Protein AF-A0A813EQM9-F1 (afdb_monomer)

Organism: Polarella glacialis (NCBI:txid89957)

Sequence (164 aa):
SLLQHSIGGNGFMVMLACLSPADKYYEENLSTLQYATQAALIKNKPVVNLDPKDRLIQQLRQQLEAAHAYILNNMGLEELPEELLQAASSRGERRRRDRSSSAAAGLKASAPEPSSGRHSHSQRRLVGSAQRSGTSSPEPGLRSRERGTTSSSNKGSKVGGGGY

Structure (mmCIF, N/CA/C/O backbone):
data_AF-A0A813EQM9-F1
#
_entry.id   AF-A0A813EQM9-F1
#
loop_
_atom_site.group_PDB
_atom_site.id
_atom_site.type_symbol
_atom_site.label_atom_id
_atom_site.label_alt_id
_atom_site.label_comp_id
_atom_site.label_asym_id
_atom_site.label_entity_id
_atom_site.label_seq_id
_atom_site.pdbx_PDB_ins_code
_atom_site.Cartn_x
_atom_site.Cartn_y
_atom_site.Cartn_z
_atom_site.occupancy
_atom_site.B_iso_or_equiv
_atom_site.auth_seq_id
_atom_site.auth_comp_id
_atom_site.auth_asym_id
_atom_site.auth_atom_id
_atom_site.pdbx_PDB_model_num
ATOM 1 N N . SER A 1 1 ? 11.917 13.453 6.148 1.00 75.62 1 SER A N 1
ATOM 2 C CA . SER A 1 1 ? 12.025 12.950 4.762 1.00 75.62 1 SER A CA 1
ATOM 3 C C . SER A 1 1 ? 10.621 12.757 4.211 1.00 75.62 1 SER A C 1
ATOM 5 O O . SER A 1 1 ? 9.770 12.304 4.965 1.00 75.62 1 SER A O 1
ATOM 7 N N . LEU A 1 2 ? 10.357 13.128 2.955 1.00 87.06 2 LEU A N 1
ATOM 8 C CA . LEU A 1 2 ? 8.997 13.176 2.391 1.00 87.06 2 LEU A CA 1
ATOM 9 C C . LEU A 1 2 ? 8.365 11.783 2.195 1.00 87.06 2 LEU A C 1
ATOM 11 O O . LEU A 1 2 ? 7.165 11.623 2.369 1.00 87.06 2 LEU A O 1
ATOM 15 N N . LEU A 1 3 ? 9.177 10.765 1.890 1.00 90.31 3 LEU A N 1
ATOM 16 C CA . LEU A 1 3 ? 8.713 9.406 1.557 1.00 90.31 3 LEU A CA 1
ATOM 17 C C . LEU A 1 3 ? 8.806 8.410 2.715 1.00 90.31 3 LEU A C 1
ATOM 19 O O . LEU A 1 3 ? 8.595 7.215 2.528 1.00 90.31 3 LEU A O 1
ATOM 23 N N . GLN A 1 4 ? 9.119 8.883 3.920 1.00 88.38 4 GLN A N 1
ATOM 24 C CA . GLN A 1 4 ? 9.353 8.013 5.074 1.00 88.38 4 GLN A CA 1
ATOM 25 C C . GLN A 1 4 ? 8.131 7.153 5.430 1.00 88.38 4 GLN A C 1
ATOM 27 O O . GLN A 1 4 ? 8.284 6.047 5.930 1.00 88.38 4 GLN A O 1
ATOM 32 N N . HIS A 1 5 ? 6.919 7.649 5.170 1.00 88.06 5 HIS A N 1
ATOM 33 C CA . HIS A 1 5 ? 5.698 6.875 5.398 1.00 88.06 5 HIS A CA 1
ATOM 34 C C . HIS A 1 5 ? 5.423 5.855 4.289 1.00 88.06 5 HIS A C 1
ATOM 36 O O . HIS A 1 5 ? 4.830 4.813 4.549 1.00 88.06 5 HIS A O 1
ATOM 42 N N . SER A 1 6 ? 5.881 6.134 3.069 1.00 88.88 6 SER A N 1
ATOM 43 C CA . SER A 1 6 ? 5.632 5.290 1.904 1.00 88.88 6 SER A CA 1
ATOM 44 C C . SER A 1 6 ? 6.640 4.152 1.774 1.00 88.88 6 SER A C 1
ATOM 46 O O . SER A 1 6 ? 6.285 3.132 1.199 1.00 88.88 6 SER A O 1
ATOM 48 N N . ILE A 1 7 ? 7.862 4.288 2.307 1.00 91.62 7 ILE A N 1
ATOM 49 C CA . ILE A 1 7 ? 8.919 3.263 2.265 1.00 91.62 7 ILE A CA 1
ATOM 50 C C . ILE A 1 7 ? 9.131 2.662 3.655 1.00 91.62 7 ILE A C 1
ATOM 52 O O . ILE A 1 7 ? 9.739 3.285 4.519 1.00 91.62 7 ILE A O 1
ATOM 56 N N . GLY A 1 8 ? 8.628 1.444 3.865 1.00 88.75 8 GLY A N 1
ATOM 57 C CA . GLY A 1 8 ? 8.707 0.729 5.143 1.00 88.75 8 GLY A CA 1
ATOM 58 C C . GLY A 1 8 ? 7.725 1.232 6.208 1.00 88.75 8 GLY A C 1
ATOM 59 O O . GLY A 1 8 ? 7.897 0.925 7.386 1.00 88.75 8 GLY A O 1
ATOM 60 N N . GLY A 1 9 ? 6.716 2.016 5.817 1.00 93.25 9 GLY A N 1
ATOM 61 C CA . GLY A 1 9 ? 5.785 2.684 6.727 1.00 93.25 9 GLY A CA 1
ATOM 62 C C . GLY A 1 9 ? 4.314 2.325 6.504 1.00 93.25 9 GLY A C 1
ATOM 63 O O . GLY A 1 9 ? 3.971 1.230 6.043 1.00 93.25 9 GLY A O 1
ATOM 64 N N . ASN A 1 10 ? 3.440 3.262 6.878 1.00 93.50 10 ASN A N 1
ATOM 65 C CA . ASN A 1 10 ? 1.992 3.147 6.752 1.00 93.50 10 ASN A CA 1
ATOM 66 C C . ASN A 1 10 ? 1.526 3.740 5.411 1.00 93.50 10 ASN A C 1
ATOM 68 O O . ASN A 1 10 ? 1.238 4.932 5.294 1.00 93.50 10 ASN A O 1
ATOM 72 N N . GLY A 1 11 ? 1.475 2.882 4.395 1.00 93.25 11 GLY A N 1
ATOM 73 C CA . GLY A 1 11 ? 0.969 3.209 3.067 1.00 93.25 11 GLY A CA 1
ATOM 74 C C . GLY A 1 11 ? 1.168 2.057 2.087 1.00 93.25 11 GLY A C 1
ATOM 75 O O . GLY A 1 11 ? 2.053 1.217 2.266 1.00 93.25 11 GLY A O 1
ATOM 76 N N . PHE A 1 12 ? 0.351 2.011 1.038 1.00 92.38 12 PHE A N 1
ATOM 77 C CA . PHE A 1 12 ? 0.598 1.121 -0.095 1.00 92.38 12 PHE A CA 1
ATOM 78 C C . PHE A 1 12 ? 1.682 1.731 -0.985 1.00 92.38 12 PHE A C 1
ATOM 80 O O . PHE A 1 12 ? 1.664 2.932 -1.250 1.00 92.38 12 PHE A O 1
ATOM 87 N N . MET A 1 13 ? 2.628 0.910 -1.436 1.00 93.81 13 MET A N 1
ATOM 88 C CA . MET A 1 13 ? 3.703 1.346 -2.323 1.00 93.81 13 MET A CA 1
ATOM 89 C C . MET A 1 13 ? 3.797 0.413 -3.521 1.00 93.81 13 MET A C 1
ATOM 91 O O . MET A 1 13 ? 3.749 -0.805 -3.374 1.00 93.81 13 MET A O 1
ATOM 95 N N . VAL A 1 14 ? 3.965 1.015 -4.694 1.00 94.62 14 VAL A N 1
ATOM 96 C CA . VAL A 1 14 ? 4.327 0.339 -5.935 1.00 94.62 14 VAL A CA 1
ATOM 97 C C . VAL A 1 14 ? 5.560 1.038 -6.487 1.00 94.62 14 VAL A C 1
ATOM 99 O O . VAL A 1 14 ? 5.591 2.265 -6.576 1.00 94.62 14 VAL A O 1
ATOM 102 N N . MET A 1 15 ? 6.567 0.254 -6.854 1.00 95.62 15 MET A N 1
ATOM 103 C CA . MET A 1 15 ? 7.740 0.737 -7.567 1.00 95.62 15 MET A CA 1
ATOM 104 C C . MET A 1 15 ? 7.691 0.217 -9.001 1.00 95.62 15 MET A C 1
ATOM 106 O O . MET A 1 15 ? 7.473 -0.972 -9.226 1.00 95.62 15 MET A O 1
ATOM 110 N N . LEU A 1 16 ? 7.905 1.113 -9.964 1.00 96.38 16 LEU A N 1
ATOM 111 C CA . LEU A 1 16 ? 7.964 0.781 -11.383 1.00 96.38 16 LEU A CA 1
ATOM 112 C C . LEU A 1 16 ? 9.394 0.975 -11.881 1.00 96.38 16 LEU A C 1
ATOM 114 O O . LEU A 1 16 ? 9.976 2.044 -11.705 1.00 96.38 16 LEU A O 1
ATOM 118 N N . ALA A 1 17 ? 9.947 -0.064 -12.500 1.00 97.31 17 ALA A N 1
ATOM 119 C CA . ALA A 1 17 ? 11.234 -0.003 -13.174 1.00 97.31 17 ALA A CA 1
ATOM 120 C C . ALA A 1 17 ? 11.006 0.243 -14.669 1.00 97.31 17 ALA A C 1
ATOM 122 O O . ALA A 1 17 ? 10.401 -0.580 -15.354 1.00 97.31 17 ALA A O 1
ATOM 123 N N . CYS A 1 18 ? 11.489 1.376 -15.172 1.00 96.62 18 CYS A N 1
ATOM 124 C CA . CYS A 1 18 ? 11.433 1.708 -16.592 1.00 96.62 18 CYS A CA 1
ATOM 125 C C . CYS A 1 18 ? 12.761 1.322 -17.245 1.00 96.62 18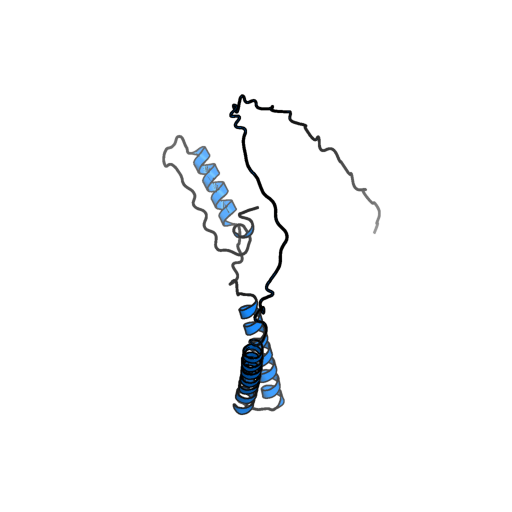 CYS A C 1
ATOM 127 O O . CYS A 1 18 ? 13.803 1.842 -16.852 1.00 96.62 18 CYS A O 1
ATOM 129 N N . LEU A 1 19 ? 12.722 0.429 -18.234 1.00 97.88 19 LEU A N 1
ATOM 130 C CA . LEU A 1 19 ? 13.913 -0.133 -18.877 1.00 97.88 19 LEU A CA 1
ATOM 131 C C . LEU A 1 19 ? 13.894 0.129 -20.381 1.00 97.88 19 LEU A C 1
ATOM 133 O O . LEU A 1 19 ? 12.828 0.218 -20.995 1.00 97.88 19 LEU A O 1
ATOM 137 N N . SER A 1 20 ? 15.080 0.210 -20.982 1.00 97.44 20 SER A N 1
ATOM 138 C CA . SER A 1 20 ? 15.225 0.282 -22.438 1.00 97.44 20 SER A CA 1
ATOM 139 C C . SER A 1 20 ? 15.596 -1.089 -23.006 1.00 97.44 20 SER A C 1
ATOM 141 O O . SER A 1 20 ? 16.527 -1.699 -22.498 1.00 97.44 20 SER A O 1
ATOM 143 N N . PRO A 1 21 ? 14.963 -1.578 -24.082 1.00 96.06 21 PRO A N 1
ATOM 144 C CA . PRO A 1 21 ? 15.289 -2.893 -24.638 1.00 96.06 21 PRO A CA 1
ATOM 145 C C . PRO A 1 21 ? 16.603 -2.934 -25.442 1.00 96.06 21 PRO A C 1
ATOM 147 O O . PRO A 1 21 ? 16.950 -3.985 -25.962 1.00 96.06 21 PRO A O 1
ATOM 150 N N . ALA A 1 22 ? 17.320 -1.815 -25.605 1.00 97.62 22 ALA A N 1
ATOM 151 C CA . ALA A 1 22 ? 18.535 -1.774 -26.420 1.00 97.62 22 ALA A CA 1
ATOM 152 C C . ALA A 1 22 ? 19.774 -2.289 -25.661 1.00 97.62 22 ALA A C 1
ATOM 154 O O . ALA A 1 22 ? 20.035 -1.852 -24.539 1.00 97.62 22 ALA A O 1
ATOM 155 N N . ASP A 1 23 ? 20.599 -3.105 -26.327 1.00 96.94 23 ASP A N 1
ATOM 156 C CA . ASP A 1 23 ? 21.793 -3.754 -25.746 1.00 9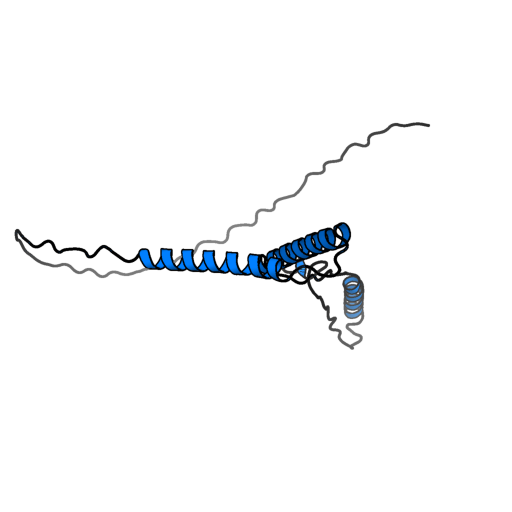6.94 23 ASP A CA 1
ATOM 157 C C . ASP A 1 23 ? 22.789 -2.772 -25.121 1.00 96.94 23 ASP A C 1
ATOM 159 O O . ASP A 1 23 ? 23.413 -3.054 -24.102 1.00 96.94 23 ASP A O 1
ATOM 163 N N . LYS A 1 24 ? 22.890 -1.563 -25.685 1.00 98.00 24 LYS A N 1
ATOM 164 C CA . LYS A 1 24 ? 23.756 -0.496 -25.163 1.00 98.00 24 LYS A CA 1
ATOM 165 C C . LYS A 1 24 ? 23.435 -0.072 -23.721 1.00 98.00 24 LYS A C 1
ATOM 167 O O . LYS A 1 24 ? 24.266 0.578 -23.101 1.00 98.00 24 LYS A O 1
ATOM 172 N N . TYR A 1 25 ? 22.245 -0.394 -23.207 1.00 96.44 25 TYR A N 1
ATOM 173 C CA . TYR A 1 25 ? 21.809 -0.064 -21.845 1.00 96.44 25 TYR A CA 1
ATOM 174 C C . TYR A 1 25 ? 21.775 -1.276 -20.907 1.00 96.44 25 TYR A C 1
ATOM 176 O O . TYR A 1 25 ? 21.232 -1.173 -19.809 1.00 96.44 25 TYR A O 1
ATOM 184 N N . TYR A 1 26 ? 22.338 -2.417 -21.313 1.00 97.94 26 TYR A N 1
ATOM 185 C CA . TYR A 1 26 ? 22.269 -3.664 -20.549 1.00 97.94 26 TYR A CA 1
ATOM 186 C C . TYR A 1 26 ? 22.739 -3.517 -19.089 1.00 97.94 26 TYR A C 1
ATOM 188 O O . TYR A 1 26 ? 22.008 -3.896 -18.176 1.00 97.94 26 TYR A O 1
ATOM 196 N N . GLU A 1 27 ? 23.896 -2.895 -18.855 1.00 98.00 27 GLU A N 1
ATOM 197 C CA . GLU A 1 27 ? 24.467 -2.723 -17.507 1.00 98.00 27 GLU A CA 1
ATOM 198 C C . GLU A 1 27 ? 23.616 -1.813 -16.595 1.00 98.00 27 GLU A C 1
ATOM 200 O O . GLU A 1 27 ? 23.361 -2.128 -15.429 1.00 98.00 27 GLU A O 1
ATOM 205 N N . GLU A 1 28 ? 23.100 -0.705 -17.133 1.00 97.81 28 GLU A N 1
ATOM 206 C CA . GLU A 1 28 ? 22.229 0.225 -16.394 1.00 97.81 28 GLU A CA 1
ATOM 207 C C . GLU A 1 28 ? 20.868 -0.410 -16.081 1.00 97.81 28 GLU A C 1
ATOM 209 O O . GLU A 1 28 ? 20.328 -0.287 -14.973 1.00 97.81 28 GLU A O 1
ATOM 214 N N . ASN A 1 29 ? 20.319 -1.149 -17.048 1.00 98.00 29 ASN A N 1
ATOM 215 C CA . ASN A 1 29 ? 19.086 -1.902 -16.865 1.00 98.00 29 ASN A CA 1
ATOM 216 C C . ASN A 1 29 ? 19.253 -2.984 -15.792 1.00 98.00 29 ASN A C 1
ATOM 218 O O . ASN A 1 29 ? 18.364 -3.151 -14.956 1.00 98.00 29 ASN A O 1
ATOM 222 N N . LEU A 1 30 ? 20.384 -3.697 -15.785 1.00 97.75 30 LEU A N 1
ATOM 223 C CA . LEU A 1 30 ? 20.691 -4.707 -14.773 1.00 97.75 30 LEU A CA 1
ATOM 224 C C . LEU A 1 30 ? 20.751 -4.080 -13.377 1.00 97.75 30 LEU A C 1
ATOM 226 O O . LEU A 1 30 ? 20.126 -4.591 -12.447 1.00 97.75 30 LEU A O 1
ATOM 230 N N . SER A 1 31 ? 21.420 -2.936 -13.244 1.00 98.12 31 SER A N 1
ATOM 231 C CA . SER A 1 31 ? 21.490 -2.185 -11.985 1.00 98.12 31 SER A CA 1
ATOM 232 C C . SER A 1 31 ? 20.100 -1.734 -11.509 1.00 98.12 31 SER A C 1
ATOM 234 O O . SER A 1 31 ? 19.757 -1.876 -10.332 1.00 98.12 31 SER A O 1
ATOM 236 N N . THR A 1 32 ? 19.248 -1.273 -12.432 1.00 98.25 32 THR A N 1
ATOM 237 C CA . THR A 1 32 ? 17.855 -0.883 -12.141 1.00 98.25 32 THR A CA 1
ATOM 238 C C . THR A 1 32 ? 17.014 -2.074 -11.671 1.00 98.25 32 THR A C 1
ATOM 240 O O . THR A 1 32 ? 16.272 -1.966 -10.692 1.00 98.25 32 THR A O 1
ATOM 243 N N . LEU A 1 33 ? 17.147 -3.229 -12.329 1.00 98.12 33 LEU A N 1
ATOM 244 C CA . LEU A 1 33 ? 16.457 -4.469 -11.961 1.00 98.12 33 LEU A CA 1
ATOM 245 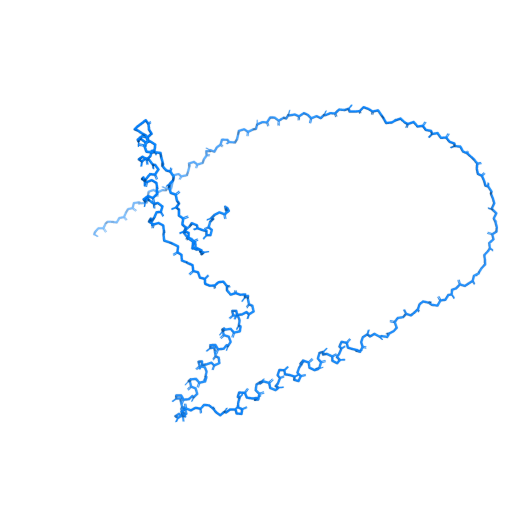C C . LEU A 1 33 ? 16.902 -4.997 -10.595 1.00 98.12 33 LEU A C 1
ATOM 247 O O . LEU A 1 33 ? 16.065 -5.418 -9.790 1.00 98.12 33 LEU A O 1
ATOM 251 N N . GLN A 1 34 ? 18.203 -4.951 -10.307 1.00 98.00 34 GLN A N 1
ATOM 252 C CA . GLN A 1 34 ? 18.737 -5.327 -9.000 1.00 98.00 34 GLN A CA 1
ATOM 253 C C . GLN A 1 34 ? 18.155 -4.434 -7.904 1.00 98.00 34 GLN A C 1
ATOM 255 O O . GLN A 1 34 ? 17.667 -4.945 -6.895 1.00 98.00 34 GLN A O 1
ATOM 260 N N . TYR A 1 35 ? 18.120 -3.117 -8.122 1.00 97.75 35 TYR A N 1
ATOM 261 C CA . TYR A 1 35 ? 17.506 -2.193 -7.173 1.00 97.75 35 TYR A CA 1
ATOM 262 C C . TYR A 1 35 ? 16.006 -2.463 -6.985 1.00 97.75 35 TYR A C 1
ATOM 264 O O . TYR A 1 35 ? 15.546 -2.560 -5.848 1.00 97.75 35 TYR A O 1
ATOM 272 N N . ALA A 1 36 ? 15.252 -2.664 -8.070 1.00 98.00 36 ALA A N 1
ATOM 273 C CA . ALA A 1 36 ? 13.829 -3.006 -8.002 1.00 98.00 36 ALA A CA 1
ATOM 274 C C . ALA A 1 36 ? 13.581 -4.305 -7.219 1.00 98.00 36 ALA A C 1
ATOM 276 O O . ALA A 1 36 ? 12.651 -4.380 -6.417 1.00 98.00 36 ALA A O 1
ATOM 277 N N . THR A 1 37 ? 14.455 -5.299 -7.389 1.00 97.19 37 THR A N 1
ATOM 278 C CA . THR A 1 37 ? 14.401 -6.558 -6.636 1.00 97.19 37 THR A CA 1
ATOM 279 C C . THR A 1 37 ? 14.596 -6.314 -5.141 1.00 97.19 37 THR A C 1
ATOM 281 O O . THR A 1 37 ? 13.818 -6.820 -4.337 1.00 97.19 37 THR A O 1
ATOM 284 N N . GLN A 1 38 ? 15.583 -5.501 -4.749 1.00 97.12 38 GLN A N 1
ATOM 285 C CA . GLN A 1 38 ? 15.796 -5.150 -3.339 1.00 97.12 38 GLN A CA 1
ATOM 286 C C . GLN A 1 38 ? 14.635 -4.328 -2.766 1.00 97.12 38 GLN A C 1
ATOM 288 O O . GLN A 1 38 ? 14.197 -4.567 -1.642 1.00 97.12 38 GLN A O 1
ATOM 293 N N . ALA A 1 39 ? 14.096 -3.386 -3.538 1.00 95.50 39 ALA A N 1
ATOM 294 C CA . ALA A 1 39 ? 12.958 -2.573 -3.124 1.00 95.50 39 ALA A CA 1
ATOM 295 C C . ALA A 1 39 ? 11.682 -3.408 -2.931 1.00 95.50 39 ALA A C 1
ATOM 297 O O . ALA A 1 39 ? 10.922 -3.145 -2.001 1.00 95.50 39 ALA A O 1
ATOM 298 N N . ALA A 1 40 ? 11.478 -4.458 -3.734 1.00 95.31 40 ALA A N 1
ATOM 299 C CA . ALA A 1 40 ? 10.362 -5.392 -3.574 1.00 95.31 40 ALA A CA 1
ATOM 300 C C . ALA A 1 40 ? 10.406 -6.171 -2.245 1.00 95.31 40 ALA A C 1
ATOM 302 O O . ALA A 1 40 ? 9.376 -6.662 -1.782 1.00 95.31 40 ALA A O 1
ATOM 303 N N . LEU A 1 41 ? 11.575 -6.266 -1.600 1.00 95.62 41 LEU A N 1
ATOM 304 C CA . LEU A 1 41 ? 11.713 -6.891 -0.281 1.00 95.62 41 LEU A CA 1
ATOM 305 C C . LEU A 1 41 ? 11.225 -5.987 0.862 1.00 95.62 41 LEU A C 1
ATOM 307 O O . LEU A 1 41 ? 11.036 -6.466 1.985 1.00 95.62 41 LEU A O 1
ATOM 311 N N . ILE A 1 42 ? 11.003 -4.695 0.607 1.00 95.69 42 ILE A N 1
ATOM 312 C CA . ILE A 1 42 ? 10.515 -3.752 1.613 1.00 95.69 42 ILE A CA 1
ATOM 313 C C . ILE A 1 42 ? 9.038 -4.042 1.897 1.00 95.69 42 ILE A C 1
ATOM 315 O O . ILE A 1 42 ? 8.174 -3.915 1.033 1.00 95.69 42 ILE A O 1
ATOM 319 N N . LYS A 1 43 ? 8.736 -4.411 3.146 1.00 94.56 43 LYS A N 1
ATOM 320 C CA . LYS A 1 43 ? 7.372 -4.717 3.595 1.00 94.56 43 LYS A CA 1
ATOM 321 C C . LYS A 1 43 ? 6.746 -3.509 4.281 1.00 94.56 43 LYS A C 1
ATOM 323 O O . LYS A 1 43 ? 7.141 -3.151 5.390 1.00 94.56 43 LYS A O 1
ATOM 328 N N . ASN A 1 44 ? 5.730 -2.931 3.652 1.00 95.06 44 ASN A N 1
ATOM 329 C CA . ASN A 1 44 ? 4.908 -1.894 4.271 1.00 95.06 44 ASN A CA 1
ATOM 330 C C . ASN A 1 44 ? 3.819 -2.493 5.172 1.00 95.06 44 ASN A C 1
ATOM 332 O O . ASN A 1 44 ? 3.399 -3.637 4.989 1.00 95.06 44 ASN A O 1
ATOM 336 N N . LYS A 1 45 ? 3.338 -1.697 6.133 1.00 94.31 45 LYS A N 1
ATOM 337 C CA . LYS A 1 45 ? 2.239 -2.052 7.046 1.00 94.31 45 LYS A CA 1
ATOM 338 C C . LYS A 1 45 ? 1.149 -0.979 6.973 1.00 94.31 45 LYS A C 1
ATOM 340 O O . LYS A 1 45 ? 1.090 -0.123 7.856 1.00 94.31 45 LYS A O 1
ATOM 345 N N . PRO A 1 46 ? 0.332 -0.967 5.905 1.00 93.25 46 PRO A N 1
ATOM 346 C CA . PRO A 1 46 ? -0.751 -0.004 5.785 1.00 93.25 46 PRO A CA 1
ATOM 347 C C . PRO A 1 46 ? -1.805 -0.261 6.868 1.00 93.25 46 PRO A C 1
ATOM 349 O O . PRO A 1 46 ? -2.248 -1.390 7.075 1.00 93.25 46 PRO A O 1
ATOM 352 N N . VAL A 1 47 ? -2.199 0.801 7.561 1.00 91.81 47 VAL A N 1
ATOM 353 C CA . VAL A 1 47 ? -3.226 0.830 8.601 1.00 91.81 47 VAL A CA 1
ATOM 354 C C . VAL A 1 47 ? -4.274 1.851 8.183 1.00 91.81 47 VAL A C 1
ATOM 356 O O . VAL A 1 47 ? -3.945 2.930 7.689 1.00 91.81 47 VAL A O 1
ATOM 359 N N . VAL A 1 48 ? -5.550 1.517 8.383 1.00 90.69 48 VAL A N 1
ATOM 360 C CA . VAL A 1 48 ? -6.647 2.449 8.115 1.00 90.69 48 VAL A CA 1
ATOM 361 C C . VAL A 1 48 ? -6.505 3.652 9.040 1.00 90.69 48 VAL A C 1
ATOM 363 O O . VAL A 1 48 ? -6.572 3.540 10.266 1.00 90.69 48 VAL A O 1
ATOM 366 N N . ASN A 1 49 ? -6.299 4.814 8.435 1.00 90.06 49 ASN A N 1
ATOM 367 C CA . ASN A 1 49 ? -6.164 6.061 9.163 1.00 90.06 49 ASN A CA 1
ATOM 368 C C . ASN A 1 49 ? -7.558 6.555 9.542 1.00 90.06 49 ASN A C 1
ATOM 370 O O . ASN A 1 49 ? -8.264 7.138 8.727 1.00 90.06 49 ASN A O 1
ATOM 374 N N . LEU A 1 50 ? -7.956 6.275 10.779 1.00 90.69 50 LEU A N 1
ATOM 375 C CA . LEU A 1 50 ? -9.172 6.819 11.369 1.00 90.69 50 LEU A CA 1
ATOM 376 C C . LEU A 1 50 ? -8.892 8.196 11.958 1.00 90.69 50 LEU A C 1
ATOM 378 O O . LEU A 1 50 ? -7.862 8.395 12.619 1.00 90.69 50 LEU A O 1
ATOM 382 N N . ASP A 1 51 ? -9.850 9.102 11.794 1.00 94.19 51 ASP A N 1
ATOM 383 C CA . ASP A 1 51 ? -9.840 10.383 12.482 1.00 94.19 51 ASP A CA 1
ATOM 384 C C . ASP A 1 51 ? -9.808 10.178 14.005 1.00 94.19 51 ASP A C 1
ATOM 386 O O . ASP A 1 51 ? -10.327 9.183 14.523 1.00 94.19 51 ASP A O 1
ATOM 390 N N . PRO A 1 52 ? -9.239 11.120 14.778 1.00 91.81 52 PRO A N 1
ATOM 391 C CA . PRO A 1 52 ? -9.133 10.979 16.232 1.00 91.81 52 PRO A CA 1
ATOM 392 C C . PRO A 1 52 ? -10.498 10.795 16.909 1.00 91.81 52 PRO A C 1
ATOM 394 O O . PRO A 1 52 ? -10.605 10.089 17.911 1.00 91.81 52 PRO A O 1
ATOM 397 N N . LYS A 1 53 ? -11.553 11.394 16.344 1.00 92.94 53 LYS A N 1
ATOM 398 C CA . LYS A 1 53 ? -12.930 11.219 16.817 1.00 92.94 53 LYS A CA 1
ATOM 399 C C . LYS A 1 53 ? -13.455 9.820 16.509 1.00 92.94 53 LYS A C 1
ATOM 401 O O . LYS A 1 53 ? -14.009 9.189 17.402 1.00 92.94 53 LYS A O 1
ATOM 406 N N . ASP A 1 54 ? -13.241 9.324 15.296 1.00 94.19 54 ASP A N 1
ATOM 407 C CA . ASP A 1 54 ? -13.711 8.000 14.880 1.00 94.19 54 ASP A CA 1
ATOM 408 C C . ASP A 1 54 ? -12.983 6.886 15.627 1.00 94.19 54 ASP A C 1
ATOM 410 O O . ASP A 1 54 ? -13.617 5.937 16.088 1.00 94.19 54 ASP A O 1
ATOM 414 N N . ARG A 1 55 ? -11.672 7.047 15.852 1.00 93.50 55 ARG A N 1
ATOM 415 C CA . ARG A 1 55 ? -10.887 6.157 16.714 1.00 93.50 55 ARG A CA 1
ATOM 416 C C . ARG A 1 55 ? -11.464 6.106 18.128 1.00 93.50 55 ARG A C 1
ATOM 418 O O . ARG A 1 55 ? -11.633 5.021 18.678 1.00 93.50 55 ARG A O 1
ATOM 425 N N . LEU A 1 56 ? -11.790 7.264 18.70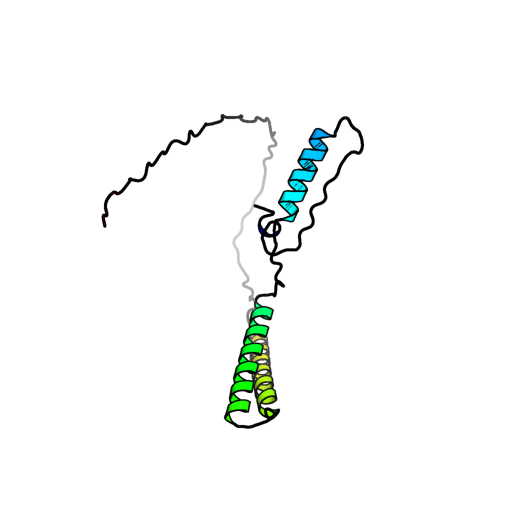5 1.00 93.12 56 LEU A N 1
ATOM 426 C CA . LEU A 1 56 ? -12.392 7.338 20.036 1.00 93.12 56 LEU A CA 1
ATOM 427 C C . LEU A 1 56 ? -13.774 6.675 20.064 1.00 93.12 56 LEU A C 1
ATOM 429 O O . LEU A 1 56 ? -14.061 5.907 20.976 1.00 93.12 56 LEU A O 1
ATOM 433 N N . ILE A 1 57 ? -14.621 6.937 19.068 1.00 92.94 57 ILE A N 1
ATOM 434 C CA . ILE A 1 57 ? -15.950 6.323 18.971 1.00 92.94 57 ILE A CA 1
ATOM 435 C C . ILE A 1 57 ? -15.829 4.800 18.863 1.00 92.94 57 ILE A C 1
ATOM 437 O O . ILE A 1 57 ? -16.553 4.093 19.562 1.00 92.94 57 ILE A O 1
ATOM 441 N N . GLN A 1 58 ? -14.913 4.281 18.042 1.00 92.12 58 GLN A N 1
ATOM 442 C CA . GLN A 1 58 ? -14.667 2.841 17.950 1.00 92.12 58 GLN A CA 1
ATOM 443 C C . GLN A 1 58 ? -14.179 2.252 19.273 1.00 92.12 58 GLN A C 1
ATOM 445 O O . GLN A 1 58 ? -14.716 1.238 19.709 1.00 92.12 58 GLN A O 1
ATOM 450 N N . GLN A 1 59 ? -13.224 2.900 19.942 1.00 92.25 59 GLN A N 1
ATOM 451 C CA . GLN A 1 59 ? -12.721 2.435 21.232 1.00 92.25 59 GLN A CA 1
ATOM 452 C C . GLN A 1 59 ? -13.833 2.400 22.291 1.00 92.25 59 GLN A C 1
ATOM 454 O O . GLN A 1 59 ? -13.955 1.426 23.030 1.00 92.25 59 GLN A O 1
ATOM 459 N N . LEU A 1 60 ? -14.675 3.434 22.345 1.00 92.38 60 LEU A N 1
ATOM 460 C CA . LEU A 1 60 ? -15.810 3.488 23.269 1.00 92.38 60 LEU A CA 1
ATOM 461 C C . LEU A 1 60 ? -16.855 2.411 22.956 1.00 92.38 60 LEU A C 1
ATOM 463 O O . LEU A 1 60 ? -17.393 1.800 23.875 1.00 92.38 60 LEU A O 1
ATOM 467 N N . ARG A 1 61 ? -17.125 2.148 21.673 1.00 90.44 61 ARG A N 1
ATOM 468 C CA . ARG A 1 61 ? -18.019 1.061 21.250 1.00 90.44 61 ARG A CA 1
ATOM 469 C C . ARG A 1 61 ? -17.469 -0.311 21.640 1.00 90.44 61 ARG A C 1
ATOM 471 O O . ARG A 1 61 ? -18.216 -1.097 22.202 1.00 90.44 61 ARG A O 1
ATOM 478 N N . GLN A 1 62 ? -16.176 -0.559 21.434 1.00 92.31 62 GLN A N 1
ATOM 479 C CA . GLN A 1 62 ? -15.520 -1.801 21.862 1.00 92.31 62 GLN A CA 1
ATOM 480 C C . GLN A 1 62 ? -15.562 -1.984 23.382 1.00 92.31 62 GLN A C 1
ATOM 482 O O . GLN A 1 62 ? -15.789 -3.087 23.866 1.00 92.31 62 GLN A O 1
ATOM 487 N N . GLN A 1 63 ? -15.367 -0.908 24.150 1.00 90.88 63 GLN A N 1
ATOM 488 C CA . GLN A 1 63 ? -15.485 -0.959 25.609 1.00 90.88 63 GLN A CA 1
ATOM 489 C C . GLN A 1 63 ? -16.916 -1.262 26.060 1.00 90.88 63 GLN A C 1
ATOM 491 O O . GLN A 1 63 ? -17.099 -2.060 26.978 1.00 90.88 63 GLN A O 1
ATOM 496 N N . LEU A 1 64 ? -17.920 -0.657 25.415 1.00 89.25 64 LEU A N 1
ATOM 497 C CA . LEU A 1 64 ? -19.328 -0.971 25.668 1.00 89.25 64 LEU A CA 1
ATOM 498 C C . LEU A 1 64 ? -19.631 -2.435 25.360 1.00 89.25 64 LEU A C 1
ATOM 500 O O . LEU A 1 64 ? -20.209 -3.114 26.197 1.00 89.25 64 LEU A O 1
ATOM 504 N N . GLU A 1 65 ? -19.194 -2.931 24.207 1.00 88.88 65 GLU A N 1
ATOM 505 C CA . GLU A 1 65 ? -19.396 -4.320 23.796 1.00 88.88 65 GLU A CA 1
ATOM 506 C C . GLU A 1 65 ? -18.718 -5.312 24.752 1.00 88.88 65 GLU A C 1
ATOM 508 O O . GLU A 1 65 ? -19.341 -6.278 25.181 1.00 88.88 65 GLU A O 1
ATOM 513 N N . ALA A 1 66 ? -17.481 -5.041 25.173 1.00 89.62 66 ALA A N 1
ATOM 514 C CA . ALA A 1 66 ? -16.779 -5.873 26.147 1.00 89.62 66 ALA A CA 1
ATOM 515 C C . ALA A 1 66 ? -17.480 -5.885 27.516 1.00 89.62 66 ALA A C 1
ATOM 517 O O . ALA A 1 66 ? -17.620 -6.940 28.135 1.00 89.62 66 ALA A O 1
ATOM 518 N N . ALA A 1 67 ? -17.944 -4.723 27.987 1.00 87.50 67 ALA A N 1
ATOM 519 C CA . ALA A 1 67 ? -18.695 -4.624 29.236 1.00 87.50 67 ALA A CA 1
ATOM 520 C C . ALA A 1 67 ? -20.046 -5.347 29.140 1.00 87.50 67 ALA A C 1
ATOM 522 O O . ALA A 1 67 ? -20.435 -6.064 30.060 1.00 87.50 67 ALA A O 1
ATOM 523 N N . HIS A 1 68 ? -20.736 -5.194 28.013 1.00 86.81 68 HIS A N 1
ATOM 524 C CA . HIS A 1 68 ? -21.975 -5.892 27.704 1.00 86.81 68 HIS A CA 1
ATOM 525 C C . HIS A 1 68 ? -21.772 -7.410 27.728 1.00 86.81 68 HIS A C 1
ATOM 527 O O . HIS A 1 68 ? -22.463 -8.102 28.471 1.00 86.81 68 HIS A O 1
ATOM 533 N N . ALA A 1 69 ? -20.769 -7.918 27.010 1.00 86.94 69 ALA A N 1
ATOM 534 C CA . ALA A 1 69 ? -20.425 -9.336 26.998 1.00 86.94 69 ALA A CA 1
ATOM 535 C C . ALA A 1 69 ? -20.080 -9.861 28.401 1.00 86.94 69 ALA A C 1
ATOM 537 O O . ALA A 1 69 ? -20.524 -10.941 28.782 1.00 86.94 69 ALA A O 1
ATOM 538 N N . TYR A 1 70 ? -19.334 -9.092 29.202 1.00 88.94 70 TYR A N 1
ATOM 539 C CA . TYR A 1 70 ? -19.029 -9.457 30.587 1.00 88.94 70 TYR A CA 1
ATOM 540 C C . TYR A 1 70 ? -20.298 -9.614 31.435 1.00 88.94 70 TYR A C 1
ATOM 542 O O . TYR A 1 70 ? -20.440 -10.597 32.161 1.00 88.94 70 TYR A O 1
ATOM 550 N N . ILE A 1 71 ? -21.233 -8.668 31.325 1.00 88.31 71 ILE A N 1
ATOM 551 C CA . ILE A 1 71 ? -22.499 -8.710 32.062 1.00 88.31 71 ILE A CA 1
ATOM 552 C C . ILE A 1 71 ? -23.340 -9.911 31.625 1.00 88.31 71 ILE A C 1
ATOM 554 O O . ILE A 1 71 ? -23.826 -10.639 32.486 1.00 88.31 71 ILE A O 1
ATOM 558 N N . LEU A 1 72 ? -23.486 -10.140 30.317 1.00 87.50 72 LEU A N 1
ATOM 559 C CA . LEU A 1 72 ? -24.254 -11.268 29.782 1.00 87.50 72 LEU A CA 1
ATOM 560 C C . LEU A 1 72 ? -23.692 -12.607 30.264 1.00 87.50 72 LEU A C 1
ATOM 562 O O . LEU A 1 72 ? -24.429 -13.414 30.827 1.00 87.50 72 LEU A O 1
ATOM 566 N N . ASN A 1 73 ? -22.376 -12.791 30.149 1.00 87.19 73 ASN A N 1
ATOM 567 C CA . ASN A 1 73 ? -21.702 -14.008 30.595 1.00 87.19 73 ASN A CA 1
ATOM 568 C C . ASN A 1 73 ? -21.852 -14.235 32.105 1.00 87.19 73 ASN A C 1
ATOM 570 O O . ASN A 1 73 ? -22.054 -15.366 32.539 1.00 87.19 73 ASN A O 1
ATOM 574 N N . ASN A 1 74 ? -21.759 -13.176 32.912 1.00 88.25 74 ASN A N 1
ATOM 575 C CA . ASN A 1 74 ? -21.838 -13.297 34.367 1.00 88.25 74 ASN A CA 1
ATOM 576 C C . ASN A 1 74 ? -23.281 -13.440 34.885 1.00 88.25 74 ASN A C 1
ATOM 578 O O . ASN A 1 74 ? -23.490 -14.017 35.948 1.00 88.25 74 ASN A O 1
ATOM 582 N N . MET A 1 75 ? -24.272 -12.907 34.163 1.00 82.56 75 MET A N 1
ATOM 583 C CA . MET A 1 75 ? -25.691 -12.977 34.540 1.00 82.56 75 MET A CA 1
ATOM 584 C C . MET A 1 75 ? -26.467 -14.095 33.825 1.00 82.56 75 MET A C 1
ATOM 586 O O . MET A 1 75 ? -27.634 -14.305 34.144 1.00 82.56 75 MET A O 1
ATOM 590 N N . GLY A 1 76 ? -25.844 -14.818 32.887 1.00 80.38 76 GLY A N 1
ATOM 591 C CA . GLY A 1 76 ? -26.483 -15.903 32.133 1.00 80.38 76 GLY A CA 1
ATOM 592 C C . GLY A 1 76 ? -27.601 -15.429 31.199 1.00 80.38 76 GLY A C 1
ATOM 593 O O . GLY A 1 76 ? -28.542 -16.174 30.943 1.00 80.38 76 GLY A O 1
ATOM 594 N N . LEU A 1 77 ? -27.525 -14.180 30.735 1.00 76.38 77 LEU A N 1
ATOM 595 C CA . LEU A 1 77 ? -28.499 -13.581 29.823 1.00 76.38 77 LEU A CA 1
ATOM 596 C C . LEU A 1 77 ? -28.007 -13.720 28.381 1.00 76.38 77 LEU A C 1
ATOM 598 O O . LEU A 1 77 ? -26.823 -13.534 28.111 1.00 76.38 77 LEU A O 1
ATOM 602 N N . GLU A 1 78 ? -28.919 -14.020 27.459 1.00 71.31 78 GLU A N 1
ATOM 603 C CA . GLU A 1 78 ? -28.600 -14.192 26.036 1.00 71.31 78 GLU A CA 1
ATOM 604 C C . GLU A 1 78 ? -28.527 -12.841 25.297 1.00 71.31 78 GLU A C 1
ATOM 606 O O . GLU A 1 78 ? -27.749 -12.688 24.360 1.00 71.31 78 GLU A O 1
ATOM 611 N N . GLU A 1 79 ? -29.259 -11.822 25.772 1.00 74.25 79 GLU A N 1
ATOM 612 C CA . GLU A 1 79 ? -29.279 -10.485 25.171 1.00 74.25 79 GLU A CA 1
ATOM 613 C C . GLU A 1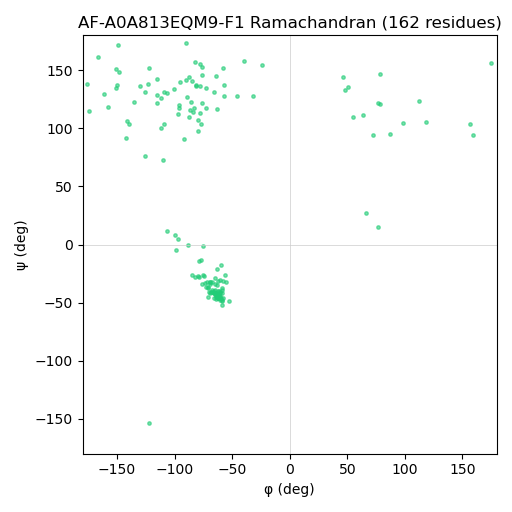 79 ? -29.498 -9.374 26.216 1.00 74.25 79 GLU A C 1
ATOM 615 O O . GLU A 1 79 ? -30.139 -9.579 27.252 1.00 74.25 79 GLU A O 1
ATOM 620 N N . LEU A 1 80 ? -28.924 -8.187 25.976 1.00 69.56 80 LEU A N 1
ATOM 621 C CA . LEU A 1 80 ? -29.062 -7.041 26.881 1.00 69.56 80 LEU A CA 1
ATOM 622 C C . LEU A 1 80 ? -30.395 -6.322 26.648 1.00 69.56 80 LEU A C 1
ATOM 624 O O . LEU A 1 80 ? -30.727 -6.041 25.499 1.00 69.56 80 LEU A O 1
ATOM 628 N N . PRO A 1 81 ? -31.112 -5.918 27.714 1.00 71.06 81 PRO A N 1
ATOM 629 C CA . PRO A 1 81 ? -32.354 -5.166 27.574 1.00 71.06 81 PRO A CA 1
ATOM 630 C C . PRO A 1 81 ? -32.162 -3.868 26.772 1.00 71.06 81 PRO A C 1
ATOM 632 O O . PRO A 1 81 ? -31.319 -3.034 27.122 1.00 71.06 81 PRO A O 1
ATOM 635 N N . GLU A 1 82 ? -32.986 -3.659 25.737 1.00 69.12 82 GLU A N 1
ATOM 636 C CA . GLU A 1 82 ? -32.939 -2.471 24.864 1.00 69.12 82 GLU A CA 1
ATOM 637 C C . GLU A 1 82 ? -33.074 -1.144 25.635 1.00 69.12 82 GLU A C 1
ATOM 639 O O . GLU A 1 82 ? -32.544 -0.114 25.211 1.00 69.12 82 GLU A O 1
ATOM 644 N N . GLU A 1 83 ? -33.720 -1.155 26.804 1.00 67.06 83 GLU A N 1
ATOM 645 C CA . GLU A 1 83 ? -33.860 0.019 27.672 1.00 67.06 83 GLU A CA 1
ATOM 646 C C . GLU A 1 83 ? -32.512 0.610 28.109 1.00 67.06 83 GLU A C 1
ATOM 648 O O . GLU A 1 83 ? -32.371 1.834 28.162 1.00 67.06 83 GLU A O 1
ATOM 653 N N . LEU A 1 84 ? -31.493 -0.218 28.373 1.00 68.44 84 LEU A N 1
ATOM 654 C CA . LEU A 1 84 ? -30.161 0.270 28.763 1.00 68.44 84 LEU A CA 1
ATOM 655 C C . LEU A 1 84 ? -29.450 0.979 27.600 1.00 68.44 84 LEU A C 1
ATOM 657 O O . LEU A 1 84 ? -28.757 1.981 27.809 1.00 68.44 84 LEU A O 1
ATOM 661 N N . LEU A 1 85 ? -29.682 0.517 26.369 1.00 68.69 85 LEU A N 1
ATOM 662 C CA . LEU A 1 85 ? -29.199 1.156 25.142 1.00 68.69 85 LEU A CA 1
ATOM 663 C C . LEU A 1 85 ? -29.930 2.483 24.858 1.00 68.69 85 LEU A C 1
ATOM 665 O O . LEU A 1 85 ? -29.303 3.491 24.501 1.00 68.69 85 LEU A O 1
ATOM 669 N N . GLN A 1 86 ? -31.246 2.531 25.071 1.00 68.44 86 GLN A N 1
ATOM 670 C CA . GLN A 1 86 ? -32.059 3.735 24.857 1.00 68.44 86 GLN A CA 1
ATOM 671 C C . GLN A 1 86 ? -31.827 4.812 25.938 1.00 68.44 86 GLN A C 1
ATOM 673 O O . GLN A 1 86 ? -31.762 6.013 25.633 1.00 68.44 86 GLN A O 1
ATOM 678 N N . ALA A 1 87 ? -31.615 4.412 27.196 1.00 65.56 87 ALA A N 1
ATOM 679 C CA . ALA A 1 87 ? -31.322 5.323 28.306 1.00 65.56 87 ALA A CA 1
ATOM 680 C C . ALA A 1 87 ? -30.001 6.096 28.110 1.00 65.56 87 ALA A C 1
ATOM 682 O O . ALA A 1 87 ? -29.907 7.275 28.464 1.00 65.56 87 ALA A O 1
ATOM 683 N N . ALA A 1 88 ? -28.987 5.476 27.498 1.00 65.94 88 ALA A N 1
ATOM 684 C CA . ALA A 1 88 ? -27.731 6.150 27.162 1.00 65.94 88 ALA A CA 1
ATOM 685 C C . ALA A 1 88 ? -27.921 7.232 26.079 1.00 65.94 88 ALA A C 1
ATOM 687 O O . ALA A 1 88 ? -27.383 8.339 26.192 1.00 65.94 88 ALA A O 1
ATOM 688 N N . SER A 1 89 ? -28.732 6.931 25.063 1.00 67.44 89 SER A N 1
ATOM 689 C CA . SER A 1 89 ? -29.000 7.805 23.912 1.00 67.44 89 SER A CA 1
ATOM 690 C C . SER A 1 89 ? -29.752 9.082 24.314 1.00 67.44 89 SER A C 1
ATOM 692 O O . SER A 1 89 ? -29.337 10.197 23.982 1.00 67.44 89 SER A O 1
ATOM 694 N N . SER A 1 90 ? -30.799 8.945 25.132 1.00 70.19 90 SER A N 1
ATOM 695 C CA . SER A 1 90 ? -31.629 10.069 25.601 1.00 70.19 90 SER A CA 1
ATOM 696 C C . SER A 1 90 ? -30.872 11.064 26.501 1.00 70.19 90 SER A C 1
ATOM 698 O O . SER A 1 90 ? -31.153 12.271 26.503 1.00 70.19 90 SER A O 1
ATOM 700 N N . ARG A 1 91 ? -29.847 10.598 27.227 1.00 64.69 91 ARG A N 1
ATOM 701 C CA . ARG A 1 91 ? -28.991 11.444 28.079 1.00 64.69 91 ARG A CA 1
ATOM 702 C C . ARG A 1 91 ? -28.102 12.388 27.259 1.00 64.69 91 ARG A C 1
ATOM 704 O O . ARG A 1 91 ? -27.827 13.510 27.692 1.00 64.69 91 ARG A O 1
ATOM 711 N N . GLY A 1 92 ? -27.679 11.954 26.070 1.00 61.75 92 GLY A N 1
ATOM 712 C CA . GLY A 1 92 ? -26.897 12.764 25.131 1.00 61.75 92 GLY A CA 1
ATOM 713 C C . GLY A 1 92 ? -27.712 13.885 24.480 1.00 61.75 92 GLY A C 1
ATOM 714 O O . GLY A 1 92 ? -27.212 15.002 24.313 1.00 61.75 92 GLY A O 1
ATOM 715 N N . GLU A 1 93 ? -28.983 13.623 24.172 1.00 61.34 93 GLU A N 1
ATOM 716 C CA . GLU A 1 93 ? -29.882 14.599 23.543 1.00 61.34 93 GLU A CA 1
ATOM 717 C C . GLU A 1 93 ? -30.304 15.733 24.481 1.00 61.34 93 GLU A C 1
ATOM 719 O O . GLU A 1 93 ? -30.373 16.887 24.047 1.00 61.34 93 GLU A O 1
ATOM 724 N N . ARG A 1 94 ? -30.522 15.444 25.774 1.00 61.56 94 ARG A N 1
ATOM 725 C CA . ARG A 1 94 ? -30.791 16.486 26.786 1.00 61.56 94 ARG A CA 1
ATOM 726 C C . ARG A 1 94 ? -29.638 17.494 26.875 1.00 61.56 94 ARG A C 1
ATOM 728 O O . ARG A 1 94 ? -29.869 18.689 26.726 1.00 61.56 94 ARG A O 1
ATOM 735 N N . ARG A 1 95 ? -28.382 17.025 26.948 1.00 60.34 95 ARG A N 1
ATOM 736 C CA . ARG A 1 95 ? -27.197 17.914 26.982 1.00 60.34 95 ARG A CA 1
ATOM 737 C C . ARG A 1 95 ? -27.025 18.772 25.727 1.00 60.34 95 ARG A C 1
ATOM 739 O O . ARG A 1 95 ? -26.477 19.870 25.824 1.00 60.34 95 ARG A O 1
ATOM 746 N N . ARG A 1 96 ? -27.434 18.293 24.544 1.00 60.16 96 ARG A N 1
ATOM 747 C CA . ARG A 1 96 ? -27.379 19.102 23.311 1.00 60.16 96 ARG A CA 1
ATOM 748 C C . ARG A 1 96 ? -28.386 20.249 23.347 1.00 60.16 96 ARG A C 1
ATOM 750 O O . ARG A 1 96 ? -28.012 21.363 22.990 1.00 60.16 96 ARG A O 1
ATOM 757 N N . ARG A 1 97 ? -29.606 19.994 23.834 1.00 60.31 97 ARG A N 1
ATOM 758 C CA . ARG A 1 97 ? -30.640 21.027 24.010 1.00 60.31 97 ARG A CA 1
ATOM 759 C C . ARG A 1 97 ? -30.202 22.126 24.978 1.00 60.31 97 ARG A C 1
ATOM 761 O O . ARG A 1 97 ? -30.354 23.300 24.647 1.00 60.31 97 ARG A O 1
ATOM 768 N N . ASP A 1 98 ? -29.563 21.755 26.084 1.00 64.88 98 ASP A N 1
ATOM 769 C CA . ASP A 1 98 ? -29.089 22.715 27.093 1.00 64.88 98 ASP A CA 1
ATOM 770 C C . ASP A 1 98 ? -27.950 23.618 26.580 1.00 64.88 98 ASP A C 1
ATOM 772 O O . ASP A 1 98 ? -27.854 24.788 26.945 1.00 64.88 98 ASP A O 1
ATOM 776 N N . ARG A 1 99 ? -27.093 23.114 25.679 1.00 60.44 99 ARG A N 1
ATOM 777 C CA . ARG A 1 99 ? -26.056 23.935 25.020 1.00 60.44 99 ARG A CA 1
ATOM 778 C C . ARG A 1 99 ? -26.612 24.841 23.923 1.00 60.44 99 ARG A C 1
ATOM 780 O O . ARG A 1 99 ? -26.094 25.938 23.729 1.00 60.44 99 ARG A O 1
ATOM 787 N N . SER A 1 100 ? -27.640 24.403 23.195 1.00 60.38 100 SER A N 1
ATOM 788 C CA . SER A 1 100 ? -28.304 25.256 22.199 1.00 60.38 100 SER A CA 1
ATOM 789 C C . SER A 1 100 ? -29.150 26.358 22.841 1.00 60.38 100 SER A C 1
ATOM 791 O O . SER A 1 100 ? -29.223 27.454 22.291 1.00 60.38 100 SER A O 1
ATOM 793 N N . SER A 1 101 ? -29.737 26.113 24.020 1.00 61.66 101 SER A N 1
ATOM 794 C CA . SER A 1 101 ? -30.494 27.131 24.757 1.00 61.66 101 SER A CA 1
ATOM 795 C C . SER A 1 101 ? -29.585 28.182 25.404 1.00 61.66 101 SER A C 1
ATOM 797 O O . SER A 1 101 ? -29.946 29.357 25.424 1.00 61.66 101 SER A O 1
ATOM 799 N N . SER A 1 102 ? -28.373 27.816 25.844 1.00 58.69 102 SER A N 1
ATOM 800 C CA . SER A 1 102 ? -27.417 28.784 26.405 1.00 58.69 102 SER A CA 1
ATOM 801 C C . SER A 1 102 ? -26.731 29.665 25.349 1.00 58.69 102 SER A C 1
ATOM 803 O O . SER A 1 102 ? -26.331 30.782 25.664 1.00 58.69 102 SER A O 1
ATOM 805 N N . ALA A 1 103 ? -26.600 29.207 24.097 1.00 56.50 103 ALA A N 1
ATOM 806 C CA . ALA A 1 103 ? -26.044 30.010 22.999 1.00 56.50 103 ALA A CA 1
ATOM 807 C C . ALA A 1 103 ? -27.022 31.085 22.478 1.00 56.50 103 ALA A C 1
ATOM 809 O O . ALA A 1 103 ? -26.588 32.134 22.009 1.00 56.50 103 ALA A O 1
ATOM 810 N N . ALA A 1 104 ? -28.336 30.864 22.602 1.00 54.88 104 ALA A N 1
ATOM 811 C CA . ALA A 1 104 ? -29.361 31.835 22.206 1.00 54.88 104 ALA A CA 1
ATOM 812 C C . ALA A 1 104 ? -29.567 32.974 23.231 1.00 54.88 104 ALA A C 1
ATOM 814 O O . ALA A 1 104 ? -30.165 33.995 22.903 1.00 54.88 104 ALA A O 1
ATOM 815 N N . ALA A 1 105 ? -29.049 32.836 24.457 1.00 54.38 105 ALA A N 1
ATOM 816 C CA . ALA A 1 105 ? -29.206 33.824 25.530 1.00 54.38 105 ALA A CA 1
ATOM 817 C C . ALA A 1 105 ? -28.123 34.931 25.549 1.00 54.38 105 ALA A C 1
ATOM 819 O O . ALA A 1 105 ? -28.172 35.813 26.401 1.00 54.38 105 ALA A O 1
ATOM 820 N N . GLY A 1 106 ? -27.149 34.904 24.627 1.00 48.91 106 GLY A N 1
ATOM 821 C CA . GLY A 1 106 ? -25.982 35.803 24.626 1.00 48.91 106 GLY A CA 1
ATOM 822 C C . GLY A 1 106 ? -26.055 37.046 23.726 1.00 48.91 106 GLY A C 1
ATOM 823 O O . GLY A 1 106 ? -25.066 37.764 23.629 1.00 48.91 106 GLY A O 1
ATOM 824 N N . LEU A 1 107 ? -27.177 37.325 23.054 1.00 50.56 107 LEU A N 1
ATOM 825 C CA . LEU A 1 107 ? -27.314 38.479 22.151 1.00 50.56 107 LEU A CA 1
ATOM 826 C C . LEU A 1 107 ? -28.254 39.540 22.744 1.00 50.56 107 LEU A C 1
ATOM 828 O O . LEU A 1 107 ? -29.378 39.720 22.280 1.00 50.56 107 LEU A O 1
ATOM 832 N N . LYS A 1 108 ? -27.802 40.261 23.775 1.00 49.91 108 LYS A N 1
ATOM 833 C CA . LYS A 1 108 ? -28.370 41.571 24.135 1.00 49.91 108 LYS A CA 1
ATOM 834 C C . LYS A 1 108 ? -27.320 42.477 24.791 1.00 49.91 108 LYS A C 1
ATOM 836 O O . LYS A 1 108 ? -26.647 42.050 25.720 1.00 49.91 108 LYS A O 1
ATOM 841 N N . ALA A 1 109 ? -27.315 43.736 24.334 1.00 42.41 109 ALA A N 1
ATOM 842 C CA . ALA A 1 109 ? -26.501 44.901 24.729 1.00 42.41 109 ALA A CA 1
ATOM 843 C C . ALA A 1 109 ? -25.065 44.902 24.157 1.00 42.41 109 ALA A C 1
ATOM 845 O O . ALA A 1 109 ? -24.316 43.965 24.376 1.00 42.41 109 ALA A O 1
ATOM 846 N N . SER A 1 110 ? -24.618 45.895 23.382 1.00 38.34 110 SER A N 1
ATOM 847 C CA . SER A 1 110 ? -24.794 47.342 23.552 1.00 38.34 110 SER A CA 1
ATOM 848 C C . SER A 1 110 ? -24.812 48.109 22.215 1.00 38.34 110 SER A C 1
ATOM 850 O O . SER A 1 110 ? -23.996 47.877 21.326 1.00 38.34 110 SER A O 1
ATOM 852 N N . ALA A 1 111 ? -25.737 49.063 22.097 1.00 46.88 111 ALA A N 1
ATOM 853 C CA . ALA A 1 111 ? -25.684 50.148 21.117 1.00 46.88 111 ALA A CA 1
ATOM 854 C C . ALA A 1 111 ? -24.877 51.325 21.711 1.00 46.88 111 ALA A C 1
ATOM 856 O O . ALA A 1 111 ? -24.990 51.557 22.917 1.00 46.88 111 ALA A O 1
ATOM 857 N N . PRO A 1 112 ? -24.076 52.071 20.929 1.00 43.22 112 PRO A N 1
ATOM 858 C CA . PRO A 1 112 ? -23.452 53.304 21.402 1.00 43.22 112 PRO A CA 1
ATOM 859 C C . PRO A 1 112 ? -24.400 54.505 21.225 1.00 43.22 112 PRO A C 1
ATOM 861 O O . PRO A 1 112 ? -24.842 54.795 20.115 1.00 43.22 112 PRO A O 1
ATOM 864 N N . GLU A 1 113 ? -24.693 55.202 22.325 1.00 39.62 113 GLU A N 1
ATOM 865 C CA . GLU A 1 113 ? -25.410 56.488 22.347 1.00 39.62 113 GLU A CA 1
ATOM 866 C C . GLU A 1 113 ? -24.501 57.660 21.900 1.00 39.62 113 GLU A C 1
ATOM 868 O O . GLU A 1 113 ? -23.278 57.593 22.073 1.00 39.62 113 GLU A O 1
ATOM 873 N N . PRO A 1 114 ? -25.068 58.747 21.339 1.00 46.50 114 PRO A N 1
ATOM 874 C CA . PRO A 1 114 ? -24.326 59.849 20.735 1.00 46.50 114 PRO A CA 1
ATOM 875 C C . PRO A 1 114 ? -23.996 60.954 21.753 1.00 46.50 114 PRO A C 1
ATOM 877 O O . PRO A 1 114 ? -24.832 61.332 22.570 1.00 46.50 114 PRO A O 1
ATOM 880 N N . SER A 1 115 ? -22.804 61.555 21.659 1.00 45.62 115 SER A N 1
ATOM 881 C CA . SER A 1 115 ? -22.482 62.805 22.362 1.00 45.62 115 SER A CA 1
ATOM 882 C C . SER A 1 115 ? -22.230 63.944 21.372 1.00 45.62 115 SER A C 1
ATOM 884 O O . SER A 1 115 ? -21.387 63.882 20.477 1.00 45.62 115 SER A O 1
ATOM 886 N N . SER A 1 116 ? -23.032 64.996 21.516 1.00 42.56 116 SER A N 1
ATOM 887 C CA . SER A 1 116 ? -23.057 66.193 20.681 1.00 42.56 116 SER A CA 1
ATOM 888 C C . SER A 1 116 ? -22.441 67.404 21.395 1.00 42.56 116 SER A C 1
ATOM 890 O O . SER A 1 116 ? -22.912 67.760 22.471 1.00 42.56 116 SER A O 1
ATOM 892 N N . GLY A 1 117 ? -21.514 68.100 20.715 1.00 39.34 117 GLY A N 1
ATOM 893 C CA . GLY A 1 117 ? -21.243 69.552 20.823 1.00 39.34 117 GLY A CA 1
ATOM 894 C C . GLY A 1 117 ? -20.414 70.032 22.030 1.00 39.34 117 GLY A C 1
ATOM 895 O O . GLY A 1 117 ? -20.531 69.485 23.111 1.00 39.34 117 GLY A O 1
ATOM 896 N N . ARG A 1 118 ? -19.571 71.077 21.980 1.00 42.66 118 ARG A N 1
ATOM 897 C CA . ARG A 1 118 ? -19.289 72.176 21.024 1.00 42.66 118 ARG A CA 1
ATOM 898 C C . ARG A 1 118 ? -17.891 72.754 21.365 1.00 42.66 118 ARG A C 1
ATOM 900 O O . ARG A 1 118 ? -17.575 72.898 22.536 1.00 42.66 118 ARG A O 1
ATOM 907 N N . HIS A 1 119 ? -16.990 72.889 20.387 1.00 43.19 119 HIS A N 1
ATOM 908 C CA . HIS A 1 119 ? -16.552 74.118 19.680 1.00 43.19 119 HIS A CA 1
ATOM 909 C C . HIS A 1 119 ? -15.585 75.073 20.402 1.00 43.19 119 HIS A C 1
ATOM 911 O O . HIS A 1 119 ? -15.967 75.765 21.337 1.00 43.19 119 HIS A O 1
ATOM 917 N N . SER A 1 120 ? -14.432 75.304 19.765 1.00 37.50 120 SER A N 1
ATOM 918 C CA . SER A 1 120 ? -14.033 76.655 19.349 1.00 37.50 120 SER A CA 1
ATOM 919 C C . SER A 1 120 ? -13.142 76.605 18.094 1.00 37.50 120 SER A C 1
ATOM 921 O O . SER A 1 120 ? -12.522 75.596 17.768 1.00 37.50 120 SER A O 1
ATO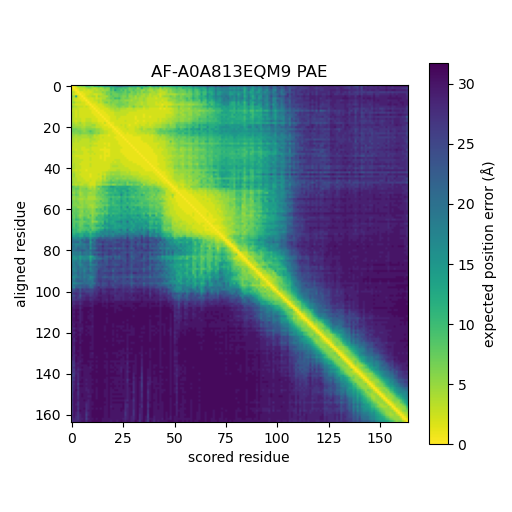M 923 N N . HIS A 1 121 ? -13.231 77.686 17.323 1.00 42.97 121 HIS A N 1
ATOM 924 C CA . HIS A 1 121 ? -12.763 77.897 15.955 1.00 42.97 121 HIS A CA 1
ATOM 925 C C . HIS A 1 121 ? -11.254 78.150 15.827 1.00 42.97 121 HIS A C 1
ATOM 927 O O . HIS A 1 121 ? -10.662 78.754 16.712 1.00 42.97 121 HIS A O 1
ATOM 933 N N . SER A 1 122 ? -10.698 77.845 14.642 1.00 43.81 122 SER A N 1
ATOM 934 C CA . SER A 1 122 ? -10.020 78.790 13.712 1.00 43.81 122 SER A CA 1
ATOM 935 C C . SER A 1 122 ? -9.042 78.000 12.813 1.00 43.81 122 SER A C 1
ATOM 937 O O . SER A 1 122 ? -8.115 77.384 13.320 1.00 43.81 122 SER A O 1
ATOM 939 N N . GLN A 1 123 ? -9.350 77.723 11.532 1.00 46.03 123 GLN A N 1
ATOM 940 C CA . GLN A 1 123 ? -8.867 78.462 10.337 1.00 46.03 123 GLN A CA 1
ATOM 941 C C . GLN A 1 123 ? -7.329 78.709 10.333 1.00 46.03 123 GLN A C 1
ATOM 943 O O . GLN A 1 123 ? -6.799 79.202 11.310 1.00 46.03 123 GLN A O 1
ATOM 948 N N . ARG A 1 124 ? -6.515 78.479 9.283 1.00 41.94 124 ARG A N 1
ATOM 949 C CA . ARG A 1 124 ? -6.740 78.427 7.824 1.00 41.94 124 ARG A CA 1
ATOM 950 C C . ARG A 1 124 ? -5.426 78.028 7.085 1.00 41.94 124 ARG A C 1
ATOM 952 O O . ARG A 1 124 ? -4.386 78.585 7.385 1.00 41.94 124 ARG A O 1
ATOM 959 N N . ARG A 1 125 ? -5.562 77.147 6.077 1.00 41.44 125 ARG A N 1
ATOM 960 C CA . ARG A 1 125 ? -4.901 77.009 4.739 1.00 41.44 125 ARG A CA 1
ATOM 961 C C . ARG A 1 125 ? -3.366 77.023 4.488 1.00 41.44 125 ARG A C 1
ATOM 963 O O . ARG A 1 125 ? -2.700 77.979 4.838 1.00 41.44 125 ARG A O 1
ATOM 970 N N . LEU A 1 126 ? -2.989 76.043 3.626 1.00 42.56 126 LEU A N 1
ATOM 971 C CA . LEU A 1 126 ? -2.147 76.008 2.386 1.00 42.56 126 LEU A CA 1
ATOM 972 C C . LEU A 1 126 ? -0.779 76.729 2.377 1.00 42.56 126 LEU A C 1
ATOM 974 O O . LEU A 1 126 ? -0.664 77.827 2.885 1.00 42.56 126 LEU A O 1
ATOM 978 N N . VAL A 1 127 ? 0.295 76.258 1.728 1.00 42.72 127 VAL A N 1
ATOM 979 C CA . VAL A 1 127 ? 0.503 75.519 0.455 1.00 42.72 127 VAL A CA 1
ATOM 980 C C . VAL A 1 127 ? 1.955 74.988 0.460 1.00 42.72 127 VAL A C 1
ATOM 982 O O . VAL A 1 127 ? 2.795 75.587 1.124 1.00 42.72 127 VAL A O 1
ATOM 985 N N . GLY A 1 128 ? 2.298 73.988 -0.365 1.00 37.06 128 GLY A N 1
ATOM 986 C CA . GLY A 1 128 ? 3.702 73.808 -0.778 1.00 37.06 128 GLY A CA 1
ATOM 987 C C . GLY A 1 128 ? 4.086 72.417 -1.278 1.00 37.06 128 GLY A C 1
ATOM 988 O O . GLY A 1 128 ? 4.446 71.548 -0.500 1.00 37.06 128 GLY A O 1
ATOM 989 N N . SER A 1 129 ? 4.026 72.234 -2.592 1.00 43.22 129 SER A N 1
ATOM 990 C CA . SER A 1 129 ? 4.460 71.075 -3.380 1.00 43.22 129 SER A CA 1
ATOM 991 C C . SER A 1 129 ? 5.971 70.804 -3.342 1.00 43.22 129 SER A C 1
ATOM 993 O O . SER A 1 129 ? 6.745 71.749 -3.471 1.00 43.22 129 SER A O 1
ATOM 995 N N . ALA A 1 130 ? 6.383 69.530 -3.374 1.00 43.06 130 ALA A N 1
ATOM 996 C CA . ALA A 1 130 ? 7.651 69.121 -3.991 1.00 43.06 130 ALA A CA 1
ATOM 997 C C . ALA A 1 130 ? 7.646 67.632 -4.389 1.00 43.06 130 ALA A C 1
ATOM 999 O O . ALA A 1 130 ? 7.520 66.742 -3.554 1.00 43.06 130 ALA A O 1
ATOM 1000 N N . GLN A 1 131 ? 7.800 67.383 -5.690 1.00 45.69 131 GLN A N 1
ATOM 1001 C CA . GLN A 1 131 ? 8.209 66.105 -6.276 1.00 45.69 131 GLN A CA 1
ATOM 1002 C C . GLN A 1 131 ? 9.723 65.911 -6.090 1.00 45.69 131 GLN A C 1
ATOM 1004 O O . GLN A 1 131 ? 10.458 66.886 -6.233 1.00 45.69 131 GLN A O 1
ATOM 1009 N N . ARG A 1 132 ? 10.195 64.668 -5.894 1.00 41.62 132 ARG A N 1
ATOM 1010 C CA . ARG A 1 132 ? 11.470 64.145 -6.449 1.00 41.62 132 ARG A CA 1
ATOM 1011 C C . ARG A 1 132 ? 11.631 62.648 -6.140 1.00 41.62 132 ARG A C 1
ATOM 1013 O O . ARG A 1 132 ? 11.505 62.226 -5.002 1.00 41.62 132 ARG A O 1
ATOM 1020 N N . SER A 1 133 ? 11.639 61.820 -7.185 1.00 42.94 133 SER A N 1
ATOM 1021 C CA . SER A 1 133 ? 12.812 61.120 -7.746 1.00 42.94 133 SER A CA 1
ATOM 1022 C C . SER A 1 133 ? 13.346 59.968 -6.884 1.00 42.94 133 SER A C 1
ATOM 1024 O O . SER A 1 133 ? 14.195 60.176 -6.023 1.00 42.94 133 SER A O 1
ATOM 1026 N N . GLY A 1 134 ? 12.887 58.748 -7.181 1.00 39.75 134 GLY A N 1
ATOM 1027 C CA . GLY A 1 134 ? 13.549 57.511 -6.767 1.00 39.75 134 GLY A CA 1
ATOM 1028 C C . GLY A 1 134 ? 14.665 57.165 -7.752 1.00 39.75 134 GLY A C 1
ATOM 1029 O O . GLY A 1 134 ? 14.406 56.955 -8.936 1.00 39.75 134 GLY A O 1
ATOM 1030 N N . THR A 1 135 ? 15.900 57.143 -7.260 1.00 46.62 135 THR A N 1
ATOM 1031 C CA . THR A 1 135 ? 17.110 56.737 -7.980 1.00 46.62 135 THR A CA 1
ATOM 1032 C C . THR A 1 135 ? 17.703 55.479 -7.344 1.00 46.62 135 THR A C 1
ATOM 1034 O O . THR A 1 135 ? 17.740 55.371 -6.123 1.00 46.62 135 THR A O 1
ATOM 1037 N N . SER A 1 136 ? 18.222 54.603 -8.212 1.00 40.59 136 SER A N 1
ATOM 1038 C CA . SER A 1 136 ? 19.361 53.680 -8.033 1.00 40.59 136 SER A CA 1
ATOM 1039 C C . SER A 1 136 ? 19.309 52.553 -6.980 1.00 40.59 136 SER A C 1
ATOM 1041 O O . SER A 1 136 ? 19.472 52.782 -5.786 1.00 40.59 136 SER A O 1
ATOM 1043 N N . SER A 1 137 ? 19.249 51.317 -7.504 1.00 40.44 137 SER A N 1
ATOM 1044 C CA . SER A 1 137 ? 20.022 50.104 -7.135 1.00 40.44 137 SER A CA 1
ATOM 1045 C C . SER A 1 137 ? 21.379 50.382 -6.441 1.00 40.44 137 SER A C 1
ATOM 1047 O O . SER A 1 137 ? 21.963 51.425 -6.744 1.00 40.44 137 SER A O 1
ATOM 1049 N N . PRO A 1 138 ? 21.959 49.473 -5.610 1.00 49.88 138 PRO A N 1
ATOM 1050 C CA . PRO A 1 138 ? 22.320 48.105 -6.032 1.00 49.88 138 PRO A CA 1
ATOM 1051 C C . PRO A 1 138 ? 22.284 46.971 -4.978 1.00 49.88 138 PRO A C 1
ATOM 1053 O O . PRO A 1 138 ? 22.111 47.174 -3.781 1.00 49.88 138 PRO A O 1
ATOM 1056 N N . GLU A 1 139 ? 22.458 45.756 -5.511 1.00 45.69 139 GLU A N 1
ATOM 1057 C CA . GLU A 1 139 ? 22.769 44.472 -4.863 1.00 45.69 139 GLU A CA 1
ATOM 1058 C C . GLU A 1 139 ? 23.779 44.521 -3.703 1.00 45.69 139 GLU A C 1
ATOM 1060 O O . GLU A 1 139 ? 24.712 45.328 -3.709 1.00 45.69 139 GLU A O 1
ATOM 1065 N N . PRO A 1 140 ? 23.723 43.497 -2.830 1.00 55.00 140 PRO A N 1
ATOM 1066 C CA . PRO A 1 140 ? 24.959 42.819 -2.455 1.00 55.00 140 PRO A CA 1
AT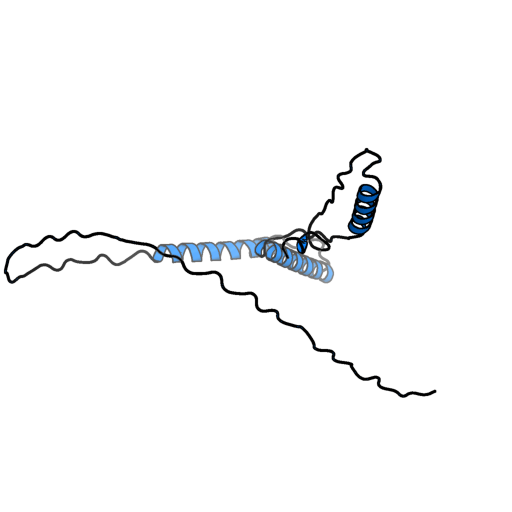OM 1067 C C . PRO A 1 140 ? 24.847 41.280 -2.446 1.00 55.00 140 PRO A C 1
ATOM 1069 O O . PRO A 1 140 ? 24.124 40.688 -1.653 1.00 55.00 140 PRO A O 1
ATOM 1072 N N . GLY A 1 141 ? 25.707 40.639 -3.241 1.00 42.50 141 GLY A N 1
ATOM 1073 C CA . GLY A 1 141 ? 26.922 40.048 -2.674 1.00 42.50 141 GLY A CA 1
ATOM 1074 C C . GLY A 1 141 ? 26.813 38.625 -2.121 1.00 42.50 141 GLY A C 1
ATOM 1075 O O . GLY A 1 141 ? 26.572 38.406 -0.938 1.00 42.50 141 GLY A O 1
ATOM 1076 N N . LEU A 1 142 ? 27.168 37.668 -2.980 1.00 45.84 142 LEU A N 1
ATOM 1077 C CA . LEU A 1 142 ? 27.657 36.333 -2.632 1.00 45.84 142 LEU A CA 1
ATOM 1078 C C . LEU A 1 142 ? 28.723 36.391 -1.523 1.00 45.84 142 LEU A C 1
ATOM 1080 O O . LEU A 1 142 ? 29.752 37.052 -1.682 1.00 45.84 142 LEU A O 1
ATOM 1084 N N . ARG A 1 143 ? 28.547 35.615 -0.445 1.00 44.81 143 ARG A N 1
ATOM 1085 C CA . ARG A 1 143 ? 29.650 35.291 0.471 1.00 44.81 143 ARG A CA 1
ATOM 1086 C C . ARG A 1 143 ? 29.589 33.846 0.972 1.00 44.81 143 ARG A C 1
ATOM 1088 O O . ARG A 1 143 ? 28.776 33.474 1.802 1.00 44.81 143 ARG A O 1
ATOM 1095 N N . SER A 1 144 ? 30.510 33.077 0.398 1.00 45.16 144 SER A N 1
ATOM 1096 C CA . SER A 1 144 ? 31.406 32.102 1.025 1.00 45.16 144 SER A CA 1
ATOM 1097 C C . SER A 1 144 ? 30.845 30.965 1.886 1.00 45.16 144 SER A C 1
ATOM 1099 O O . SER A 1 144 ? 30.498 31.122 3.048 1.00 45.16 144 SER A O 1
ATOM 1101 N N . ARG A 1 145 ? 30.970 29.770 1.292 1.00 48.91 145 ARG A N 1
ATOM 1102 C CA . ARG A 1 145 ? 31.221 28.461 1.916 1.00 48.91 145 ARG A CA 1
ATOM 1103 C C . ARG A 1 145 ? 32.083 28.554 3.182 1.00 48.91 145 ARG A C 1
ATOM 1105 O O . ARG A 1 145 ? 33.241 28.958 3.092 1.00 48.91 145 ARG A O 1
ATOM 1112 N N . GLU A 1 146 ? 31.597 27.972 4.273 1.00 48.75 146 GLU A N 1
ATOM 1113 C CA . GLU A 1 146 ? 32.446 27.409 5.324 1.00 48.75 146 GLU A CA 1
ATOM 1114 C C . GLU A 1 146 ? 32.250 25.892 5.400 1.00 48.75 146 GLU A C 1
ATOM 1116 O O . GLU A 1 146 ? 31.138 25.366 5.417 1.00 48.75 146 GLU A O 1
ATOM 1121 N N . ARG A 1 147 ? 33.384 25.186 5.358 1.00 44.62 147 ARG A N 1
ATOM 1122 C CA . ARG A 1 147 ? 33.517 23.737 5.507 1.00 44.62 147 ARG A CA 1
ATOM 1123 C C . ARG A 1 147 ? 33.568 23.421 6.999 1.00 44.62 147 ARG A C 1
ATOM 1125 O O . ARG A 1 147 ? 34.546 23.767 7.648 1.00 44.62 147 ARG A O 1
ATOM 1132 N N . GLY A 1 148 ? 32.560 22.724 7.515 1.00 41.69 148 GLY A N 1
ATOM 1133 C CA . GLY A 1 148 ? 32.632 22.065 8.817 1.00 41.69 148 GLY A CA 1
ATOM 1134 C C . GLY A 1 148 ? 33.219 20.664 8.663 1.00 41.69 148 GLY A C 1
ATOM 1135 O O . GLY A 1 148 ? 32.585 19.781 8.091 1.00 41.69 148 GLY A O 1
ATOM 1136 N N . THR A 1 149 ? 34.443 20.467 9.143 1.00 56.75 149 THR A N 1
ATOM 1137 C CA . THR A 1 149 ? 35.091 19.160 9.283 1.00 56.75 149 THR A CA 1
ATOM 1138 C C . THR A 1 149 ? 34.524 18.429 10.498 1.00 56.75 149 THR A C 1
ATOM 1140 O O . THR A 1 149 ? 34.621 18.926 11.618 1.00 56.75 149 THR A O 1
ATOM 1143 N N . THR A 1 150 ? 33.963 17.239 10.298 1.00 52.22 150 THR A N 1
ATOM 1144 C CA . THR A 1 150 ? 33.580 16.324 11.379 1.00 52.22 150 THR A CA 1
ATOM 1145 C C . THR A 1 150 ? 34.771 15.449 11.770 1.00 52.22 150 THR A C 1
ATOM 1147 O O . THR A 1 150 ? 35.210 14.619 10.974 1.00 52.22 150 THR A O 1
ATOM 1150 N N . SER A 1 151 ? 35.266 15.575 13.001 1.00 48.09 151 SER A N 1
ATOM 1151 C CA . SER A 1 151 ? 36.118 14.562 13.632 1.00 48.09 151 SER A CA 1
ATOM 1152 C C . SER A 1 151 ? 35.739 14.412 15.107 1.00 48.09 151 SER A C 1
ATOM 1154 O O . SER A 1 151 ? 36.077 15.225 15.959 1.00 48.09 151 SER A O 1
ATOM 1156 N N . SER A 1 152 ? 35.018 13.340 15.428 1.00 51.41 152 SER A N 1
ATOM 1157 C CA . SER A 1 152 ? 34.956 12.837 16.799 1.00 51.41 152 SER A CA 1
ATOM 1158 C C . SER A 1 152 ? 34.941 11.314 16.752 1.00 51.41 152 SER A C 1
ATOM 1160 O O . SER A 1 152 ? 33.912 10.669 16.570 1.00 51.41 152 SER A O 1
ATOM 1162 N N . SER A 1 153 ? 36.148 10.752 16.814 1.00 48.31 153 SER A N 1
ATOM 1163 C CA . SER A 1 153 ? 36.386 9.348 17.127 1.00 48.31 153 SER A CA 1
ATOM 1164 C C . SER A 1 153 ? 36.249 9.182 18.632 1.00 48.31 153 SER A C 1
ATOM 1166 O O . SER A 1 153 ? 37.094 9.680 19.370 1.00 48.31 153 SER A O 1
ATOM 1168 N N . ASN A 1 154 ? 35.229 8.457 19.086 1.00 52.00 154 ASN A N 1
ATOM 1169 C CA . ASN A 1 154 ? 35.181 7.961 20.455 1.00 52.00 154 ASN A CA 1
ATOM 1170 C C . ASN A 1 154 ? 35.328 6.434 20.422 1.00 52.00 154 ASN A C 1
ATOM 1172 O O . ASN A 1 154 ? 34.393 5.711 20.080 1.00 52.00 154 ASN A O 1
ATOM 1176 N N . LYS A 1 155 ? 36.543 5.950 20.710 1.00 51.84 155 LYS A N 1
ATOM 1177 C CA . LYS A 1 155 ? 36.832 4.527 20.926 1.00 51.84 155 LYS A CA 1
ATOM 1178 C C . LYS A 1 155 ? 36.349 4.161 22.329 1.00 51.84 155 LYS A C 1
ATOM 1180 O O . LYS A 1 155 ? 36.993 4.502 23.314 1.00 51.84 155 LYS A O 1
ATOM 1185 N N . GLY A 1 156 ? 35.211 3.475 22.390 1.00 46.41 156 GLY A N 1
ATOM 1186 C CA . GLY A 1 156 ? 34.682 2.860 23.603 1.00 46.41 156 GLY A CA 1
ATOM 1187 C C . GLY A 1 156 ? 35.477 1.616 24.000 1.00 46.41 156 GLY A C 1
ATOM 1188 O O . GLY A 1 156 ? 35.829 0.786 23.163 1.00 46.41 156 GLY A O 1
ATOM 1189 N N . SER A 1 157 ? 35.769 1.548 25.293 1.00 55.03 157 SER A N 1
ATOM 1190 C CA . SER A 1 157 ? 36.645 0.617 25.992 1.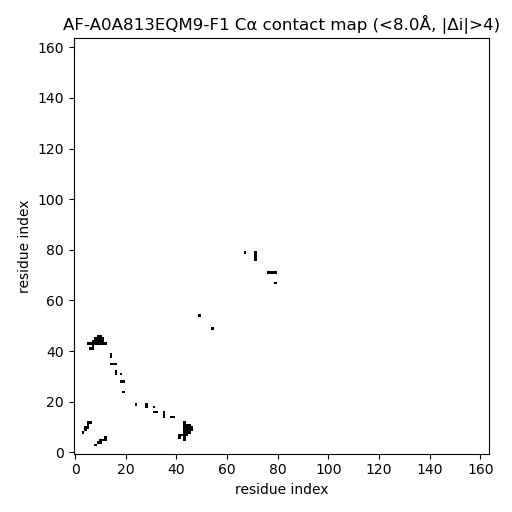00 55.03 157 SER A CA 1
ATOM 1191 C C . SER A 1 157 ? 36.308 -0.864 25.819 1.00 55.03 157 SER A C 1
ATOM 1193 O O . SER A 1 157 ? 35.167 -1.297 25.957 1.00 55.03 157 SER A O 1
ATOM 1195 N N . LYS A 1 158 ? 37.366 -1.653 25.627 1.00 55.53 158 LYS A N 1
ATOM 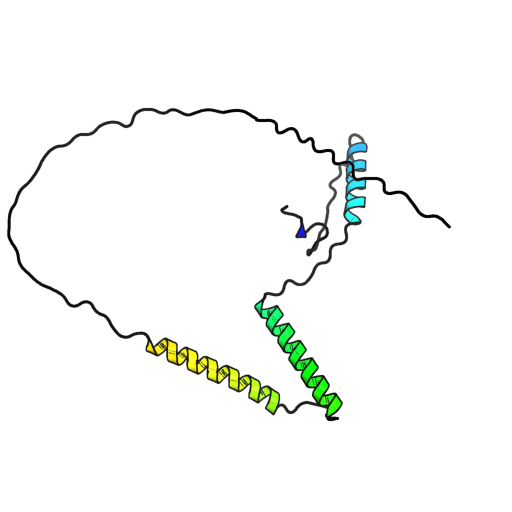1196 C CA . LYS A 1 158 ? 37.388 -3.110 25.754 1.00 55.53 158 LYS A CA 1
ATOM 1197 C C . LYS A 1 158 ? 37.496 -3.452 27.244 1.00 55.53 158 LYS A C 1
ATOM 1199 O O . LYS A 1 158 ? 38.548 -3.239 27.841 1.00 55.53 158 LYS A O 1
ATOM 1204 N N . VAL A 1 159 ? 36.410 -3.937 27.841 1.00 62.97 159 VAL A N 1
ATOM 1205 C CA . VAL A 1 159 ? 36.407 -4.502 29.198 1.00 62.97 159 VAL A CA 1
ATOM 1206 C C . VAL A 1 159 ? 36.721 -5.991 29.075 1.00 62.97 159 VAL A C 1
ATOM 1208 O O . VAL A 1 159 ? 36.123 -6.687 28.257 1.00 62.97 159 VAL A O 1
ATOM 1211 N N . GLY A 1 160 ? 37.723 -6.449 29.821 1.00 45.22 160 GLY A N 1
ATOM 1212 C CA . GLY A 1 160 ? 38.083 -7.859 29.927 1.00 45.22 160 GLY A CA 1
ATOM 1213 C C . GLY A 1 160 ? 37.353 -8.575 31.063 1.00 45.22 160 GLY A C 1
ATOM 1214 O O . GLY A 1 160 ? 36.733 -7.938 31.909 1.00 45.22 160 GLY A O 1
ATOM 1215 N N . GLY A 1 161 ? 37.543 -9.895 31.112 1.00 44.19 161 GLY A N 1
ATOM 1216 C CA . GLY A 1 161 ? 37.488 -10.679 32.348 1.00 44.19 161 GLY A CA 1
ATOM 1217 C C . GLY A 1 161 ? 36.319 -11.658 32.479 1.00 44.19 161 GLY A C 1
ATOM 1218 O O . GLY A 1 161 ? 35.166 -11.251 32.468 1.00 44.19 161 GLY A O 1
ATOM 1219 N N . GLY A 1 162 ? 36.665 -12.934 32.696 1.00 50.34 162 GLY A N 1
ATOM 1220 C CA . GLY A 1 162 ? 35.778 -14.033 33.104 1.00 50.34 162 GLY A CA 1
ATOM 1221 C C . GLY A 1 162 ? 35.736 -15.142 32.046 1.00 50.34 162 GLY A C 1
ATOM 1222 O O . GLY A 1 162 ? 35.177 -14.923 30.984 1.00 50.34 162 GLY A O 1
ATOM 1223 N N . GLY A 1 163 ? 36.356 -16.315 32.186 1.00 52.06 163 GLY A N 1
ATOM 1224 C CA . GLY A 1 163 ? 36.814 -17.005 33.389 1.00 52.06 163 GLY A CA 1
ATOM 1225 C C . GLY A 1 163 ? 35.781 -18.053 33.806 1.00 52.06 163 GLY A C 1
ATOM 1226 O O . GLY A 1 163 ? 34.783 -17.674 34.408 1.00 52.06 163 GLY A O 1
ATOM 1227 N N . TYR A 1 164 ? 36.126 -19.318 33.523 1.00 45.34 164 TYR A N 1
ATOM 1228 C CA . TYR A 1 164 ? 35.453 -20.597 33.820 1.00 45.34 164 TYR A CA 1
ATOM 1229 C C . TYR A 1 164 ? 34.266 -20.988 32.936 1.00 45.34 164 TYR A C 1
ATOM 1231 O O . TYR A 1 164 ? 33.246 -20.270 32.917 1.00 45.34 164 TYR A O 1
#

Mean predicted aligned error: 20.12 Å

InterPro domains:
  IPR001752 Kinesin motor domain [PF00225] (2-40)
  IPR001752 Kinesin motor domain [PS50067] (1-42)
  IPR027417 P-loop containing nucleoside triphosphate hydrolase [SSF52540] (2-64)
  IPR027640 Kinesin-like protein [PTHR47969] (2-90)
  IPR036961 Kinesin motor domain superfamily [G3DSA:3.40.850.10] (1-66)

Secondary structure (DSSP, 8-state):
-TTTTTSSSSS----------SGGGHHHHHHHHHHHHHHHT----------HHHHHHHHHHHHHHHHHHHHHHHHT-SS--HHHHHHHHHHHHHHHHHHHHHHTT-----PPPP--------------------------------------------------

Solvent-accessible surface area (backbone atoms only — not comparable to full-atom values): 11430 Å² total; per-residue (Å²): 120,94,54,55,44,48,60,66,20,62,29,85,73,85,87,85,86,87,75,70,93,52,76,95,41,49,70,62,42,48,54,50,51,53,49,50,56,59,56,68,68,57,67,53,58,62,64,88,86,62,54,76,66,56,48,49,52,51,52,51,50,51,51,50,50,52,54,48,52,51,50,29,69,75,69,73,45,96,72,81,67,66,64,66,61,50,56,57,54,56,58,56,54,53,57,52,53,57,54,57,57,59,64,70,71,71,83,77,88,86,84,88,81,88,88,81,89,82,91,85,88,81,89,83,85,88,86,85,88,81,89,82,86,93,78,80,86,83,86,83,80,93,78,79,91,80,86,82,83,87,84,83,86,80,86,80,80,87,82,83,87,82,84,135

Foldseek 3Di:
DVCPCVFLHADDDDDDQDDDPDPVCVVVSVVSVVVNVVSVPGDYDHDPDDDPVRVVVVVVVVVVVVVQVVCCVVVVHPDDDCVVVVVVVVVVVVVVVVVVVVVVVPDDDDDDDDDDDDDDDDDDDDDDDDDDDDDDDDDDDDDDDDDDDDDDDDDDDDDDDDDD

Nearest PDB structures (foldseek):
  3kin-assembly1_B  TM=6.717E-01  e=2.295E-03  Rattus norvegicus
  2kin-assembly1_B  TM=8.371E-01  e=1.837E-02  Rattus norvegicus
  2y65-assembly3_D  TM=7.349E-01  e=2.262E-02  Drosophila melanogaster
  5cz1-assembly3_C  TM=3.376E-01  e=1.554E+00  Mouse mammary tumor virus

pLDDT: mean 70.98, std 21.87, range [37.06, 98.25]

Radius of gyration: 38.34 Å; Cα contacts (8 Å, |Δi|>4): 46; chains: 1; bounding box: 72×99×61 Å